Protein AF-A0A2V1HXV5-F1 (afdb_monomer_lite)

Structure (mmCIF, N/CA/C/O backbone):
data_AF-A0A2V1HXV5-F1
#
_entry.id   AF-A0A2V1HXV5-F1
#
loop_
_atom_site.group_PDB
_atom_site.id
_atom_site.type_symbol
_atom_site.label_atom_id
_atom_site.label_alt_id
_atom_site.label_comp_id
_atom_site.label_asym_id
_atom_site.label_entity_id
_atom_site.label_seq_id
_atom_site.pdbx_PDB_ins_code
_atom_site.Cartn_x
_atom_site.Cartn_y
_atom_site.Cartn_z
_atom_site.occupancy
_atom_site.B_iso_or_equiv
_atom_site.auth_seq_id
_atom_site.auth_comp_id
_atom_site.auth_asym_id
_atom_site.auth_atom_id
_atom_site.pdbx_PDB_model_num
ATOM 1 N N . MET A 1 1 ? 21.098 51.030 -28.416 1.00 52.78 1 MET A N 1
ATOM 2 C CA . MET A 1 1 ? 21.478 50.656 -27.032 1.00 52.78 1 MET A CA 1
ATOM 3 C C . MET A 1 1 ? 20.304 50.457 -26.067 1.00 52.78 1 MET A C 1
ATOM 5 O O . MET A 1 1 ? 20.308 49.465 -25.360 1.00 52.78 1 MET A O 1
ATOM 9 N N . ARG A 1 2 ? 19.267 51.313 -26.029 1.00 54.62 2 ARG A N 1
ATOM 10 C CA . ARG A 1 2 ? 18.145 51.150 -25.067 1.00 54.62 2 ARG A CA 1
ATOM 11 C C . ARG A 1 2 ? 17.197 49.960 -25.323 1.00 54.62 2 ARG A C 1
ATOM 13 O O . ARG A 1 2 ? 16.518 49.529 -24.400 1.00 54.62 2 ARG A O 1
ATOM 20 N N . ARG A 1 3 ? 17.135 49.427 -26.552 1.00 55.75 3 ARG A N 1
ATOM 21 C CA . ARG A 1 3 ? 16.247 48.299 -26.917 1.00 55.75 3 ARG A CA 1
ATOM 22 C C . ARG A 1 3 ? 16.814 46.926 -26.538 1.00 55.75 3 ARG A C 1
ATOM 24 O O . ARG A 1 3 ? 16.060 46.066 -26.108 1.00 55.75 3 ARG A O 1
ATOM 31 N N . THR A 1 4 ? 18.130 46.749 -26.621 1.00 54.84 4 THR A N 1
ATOM 32 C CA . THR A 1 4 ? 18.815 45.494 -26.272 1.00 54.84 4 THR A CA 1
ATOM 33 C C . THR A 1 4 ? 18.824 45.223 -24.767 1.00 54.84 4 THR A C 1
ATOM 35 O O . THR A 1 4 ? 18.683 44.079 -24.354 1.00 54.84 4 THR A O 1
ATOM 38 N N . ILE A 1 5 ? 18.885 46.271 -23.940 1.00 57.56 5 ILE A N 1
ATOM 39 C CA . ILE A 1 5 ? 18.853 46.147 -22.471 1.00 57.56 5 ILE A CA 1
ATOM 40 C C . ILE A 1 5 ? 17.476 45.671 -21.977 1.00 57.56 5 ILE A C 1
ATOM 42 O O . ILE A 1 5 ? 17.394 44.873 -21.049 1.00 57.56 5 ILE A O 1
ATOM 46 N N . ARG A 1 6 ? 16.386 46.104 -22.628 1.00 56.47 6 ARG A N 1
ATOM 47 C CA . ARG A 1 6 ? 15.026 45.662 -22.278 1.00 56.47 6 ARG A CA 1
ATOM 48 C C . ARG A 1 6 ? 14.793 44.187 -22.609 1.00 56.47 6 ARG A C 1
ATOM 50 O O . ARG A 1 6 ? 14.218 43.490 -21.789 1.00 56.47 6 ARG A O 1
ATOM 57 N N . ALA A 1 7 ? 15.291 43.711 -23.751 1.00 56.84 7 ALA A N 1
ATOM 58 C CA . ALA A 1 7 ? 15.168 42.305 -24.142 1.00 56.84 7 ALA A CA 1
ATOM 59 C C . ALA A 1 7 ? 15.934 41.359 -23.196 1.00 56.84 7 ALA A C 1
ATOM 61 O O . ALA A 1 7 ? 15.416 40.309 -22.827 1.00 56.84 7 ALA A O 1
ATOM 62 N N . ALA A 1 8 ? 17.131 41.756 -22.748 1.00 59.47 8 ALA A N 1
ATOM 63 C CA . ALA A 1 8 ? 17.912 40.976 -21.786 1.00 59.47 8 ALA A CA 1
ATOM 64 C C . ALA A 1 8 ? 17.231 40.895 -20.408 1.00 59.47 8 ALA A C 1
ATOM 66 O O . ALA A 1 8 ? 17.196 39.828 -19.800 1.00 59.47 8 ALA A O 1
ATOM 67 N N . ALA A 1 9 ? 16.629 41.996 -19.943 1.00 58.84 9 ALA A N 1
ATOM 68 C CA . ALA A 1 9 ? 15.890 42.015 -18.682 1.00 58.84 9 ALA A CA 1
ATOM 69 C C . ALA A 1 9 ? 14.655 41.097 -18.716 1.00 58.84 9 ALA A C 1
ATOM 71 O O . ALA A 1 9 ? 14.386 40.407 -17.737 1.00 58.84 9 ALA A O 1
ATOM 72 N N . THR A 1 10 ? 13.936 41.032 -19.843 1.00 58.09 10 THR A N 1
ATOM 73 C CA . THR A 1 10 ? 12.770 40.147 -19.991 1.00 58.09 10 THR A CA 1
ATOM 74 C C . THR A 1 10 ? 13.160 38.670 -19.950 1.00 58.09 10 THR A C 1
ATOM 76 O O . THR A 1 10 ? 12.496 37.910 -19.256 1.00 58.09 10 THR A O 1
ATOM 79 N N . ILE A 1 11 ? 14.257 38.274 -20.610 1.00 64.12 11 ILE A N 1
ATOM 80 C CA . ILE A 1 11 ? 14.732 36.878 -20.617 1.00 64.12 11 ILE A CA 1
ATOM 81 C C . ILE A 1 11 ? 15.162 36.432 -19.212 1.00 64.12 11 ILE A C 1
ATOM 83 O O . ILE A 1 11 ? 14.809 35.334 -18.783 1.00 64.12 11 ILE A O 1
ATOM 87 N N . ILE A 1 12 ? 15.874 37.292 -18.476 1.00 60.62 12 ILE A N 1
ATOM 88 C CA . ILE A 1 12 ? 16.316 36.999 -17.103 1.00 60.62 12 ILE A CA 1
ATOM 89 C C . ILE A 1 12 ? 15.112 36.888 -16.153 1.00 60.62 12 ILE A C 1
ATOM 91 O O . ILE A 1 12 ? 15.075 35.972 -15.333 1.00 60.62 12 ILE A O 1
ATOM 95 N N . LEU A 1 13 ? 14.098 37.753 -16.294 1.00 56.47 13 LEU A N 1
ATOM 96 C CA . LEU A 1 13 ? 12.870 37.657 -15.494 1.00 56.47 13 LEU A CA 1
ATOM 97 C C . LEU A 1 13 ? 12.058 36.391 -15.806 1.00 56.47 13 LEU A C 1
ATOM 99 O O . LEU A 1 13 ? 11.545 35.767 -14.881 1.00 56.47 13 LEU A O 1
ATOM 103 N N . THR A 1 14 ? 11.967 35.972 -17.074 1.00 55.91 14 THR A N 1
ATOM 104 C CA . THR A 1 14 ? 11.298 34.708 -17.429 1.00 55.91 14 THR A CA 1
ATOM 105 C C . THR A 1 14 ? 12.081 33.484 -16.961 1.00 55.91 14 THR A C 1
ATOM 107 O O . THR A 1 14 ? 11.469 32.528 -16.499 1.00 55.91 14 THR A O 1
ATOM 110 N N . ALA A 1 15 ? 13.418 33.516 -16.997 1.00 56.16 15 ALA A N 1
ATOM 111 C CA . ALA A 1 15 ? 14.241 32.435 -16.458 1.00 56.16 15 ALA A CA 1
ATOM 112 C C . ALA A 1 15 ? 14.077 32.311 -14.934 1.00 56.16 15 ALA A C 1
ATOM 114 O O . ALA A 1 15 ? 13.938 31.202 -14.431 1.00 56.16 15 ALA A O 1
ATOM 115 N N . GLY A 1 16 ? 13.997 33.435 -14.211 1.00 50.53 16 GLY A N 1
ATOM 116 C CA . GLY A 1 16 ? 13.706 33.448 -12.773 1.00 50.53 16 GLY A CA 1
ATOM 117 C C . GLY A 1 16 ? 12.318 32.898 -12.424 1.00 50.53 16 GLY A C 1
ATOM 118 O O . GLY A 1 16 ? 12.193 32.158 -11.455 1.00 50.53 16 GLY A O 1
ATOM 119 N N . LEU A 1 17 ? 11.292 33.190 -13.234 1.00 51.34 17 LEU A N 1
ATOM 120 C CA . LEU A 1 17 ? 9.937 32.654 -13.032 1.00 51.34 17 LEU A CA 1
ATOM 121 C C . LEU A 1 17 ? 9.839 31.148 -13.329 1.00 51.34 17 LEU A C 1
ATOM 123 O O . LEU A 1 17 ? 9.139 30.437 -12.616 1.00 51.34 17 LEU A O 1
ATOM 127 N N . VAL A 1 18 ? 10.557 30.649 -14.341 1.00 53.25 18 VAL A N 1
ATOM 128 C CA . VAL A 1 18 ? 10.593 29.211 -14.672 1.00 53.25 18 VAL A CA 1
ATOM 129 C C . VAL A 1 18 ? 11.431 28.423 -13.653 1.00 53.25 18 VAL A C 1
ATOM 131 O O . VAL A 1 18 ? 11.068 27.304 -13.310 1.00 53.25 18 VAL A O 1
ATOM 134 N N . LEU A 1 19 ? 12.501 29.014 -13.106 1.00 47.28 19 LEU A N 1
ATOM 135 C CA . LEU A 1 19 ? 13.337 28.390 -12.068 1.00 47.28 19 LEU A CA 1
ATOM 136 C C . LEU A 1 19 ? 12.719 28.449 -10.658 1.00 47.28 19 LEU A C 1
ATOM 138 O O . LEU A 1 19 ? 13.026 27.587 -9.844 1.00 47.28 19 LEU A O 1
ATOM 142 N N . ALA A 1 20 ? 11.844 29.420 -10.366 1.00 45.69 20 ALA A N 1
ATOM 143 C CA . ALA A 1 20 ? 11.110 29.495 -9.095 1.00 45.69 20 ALA A CA 1
ATOM 144 C C . ALA A 1 20 ? 9.749 28.771 -9.128 1.00 45.69 20 ALA A C 1
ATOM 146 O O . ALA A 1 20 ? 9.260 28.352 -8.084 1.00 45.69 20 ALA A O 1
ATOM 147 N N . GLY A 1 21 ? 9.138 28.618 -10.310 1.00 43.06 21 GLY A N 1
ATOM 148 C CA . GLY A 1 21 ? 7.874 27.893 -10.497 1.00 43.06 21 GLY A CA 1
ATOM 149 C C . GLY A 1 21 ? 8.032 26.383 -10.689 1.00 43.06 21 GLY A C 1
ATOM 150 O O . GLY A 1 21 ? 7.058 25.651 -10.563 1.00 43.06 21 GLY A O 1
ATOM 151 N N . ALA A 1 22 ? 9.248 25.909 -10.968 1.00 43.59 22 ALA A N 1
ATOM 152 C CA . ALA A 1 22 ? 9.589 24.492 -10.991 1.00 43.59 22 ALA A CA 1
ATOM 153 C C . ALA A 1 22 ? 10.284 24.088 -9.685 1.00 43.59 22 ALA A C 1
ATOM 155 O O . ALA A 1 22 ? 11.360 23.491 -9.691 1.00 43.59 22 ALA A O 1
ATOM 156 N N . THR A 1 23 ? 9.664 24.374 -8.536 1.00 39.41 23 THR A N 1
ATOM 157 C CA . THR A 1 23 ? 9.791 23.409 -7.442 1.00 39.41 23 THR A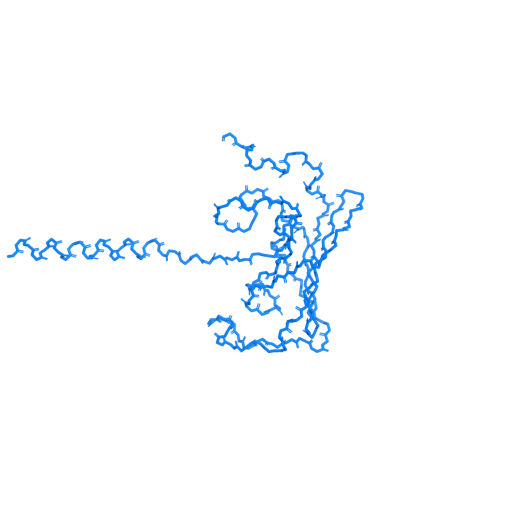 CA 1
ATOM 158 C C . THR A 1 23 ? 9.322 22.093 -8.037 1.00 39.41 23 THR A C 1
ATOM 160 O O . THR A 1 23 ? 8.174 22.011 -8.478 1.00 39.41 23 THR A O 1
ATOM 163 N N . ALA A 1 24 ? 10.230 21.128 -8.176 1.00 34.25 24 ALA A N 1
ATOM 164 C CA . ALA A 1 24 ? 9.879 19.790 -8.606 1.00 34.25 24 ALA A CA 1
ATOM 165 C C . ALA A 1 24 ? 8.647 19.379 -7.802 1.00 34.25 24 AL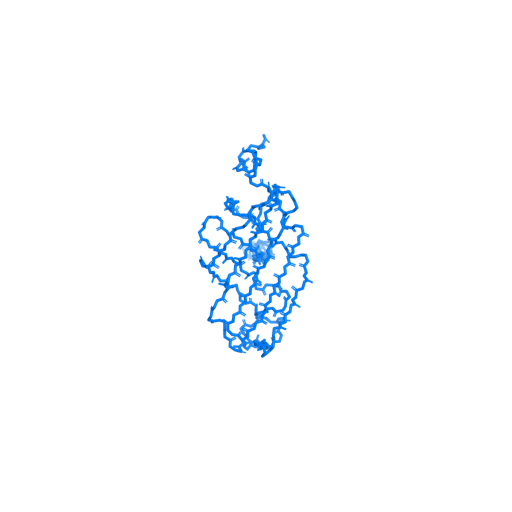A A C 1
ATOM 167 O O . ALA A 1 24 ? 8.722 19.243 -6.581 1.00 34.25 24 ALA A O 1
ATOM 168 N N . ALA A 1 25 ? 7.506 19.268 -8.478 1.00 35.72 25 ALA A N 1
ATOM 169 C CA . ALA A 1 25 ? 6.384 18.529 -7.955 1.00 35.72 25 ALA A CA 1
ATOM 170 C C . ALA A 1 25 ? 6.867 17.081 -7.926 1.00 35.72 25 ALA A C 1
ATOM 172 O O . ALA A 1 25 ? 6.634 16.303 -8.847 1.00 35.72 25 ALA A O 1
ATOM 173 N N . PHE A 1 26 ? 7.628 16.749 -6.888 1.00 33.88 26 PHE A N 1
ATOM 174 C CA . PHE A 1 26 ? 7.560 15.430 -6.317 1.00 33.88 26 PHE A CA 1
ATOM 175 C C . PHE A 1 26 ? 6.108 15.320 -5.863 1.00 33.88 26 PHE A C 1
ATOM 177 O O . PHE A 1 26 ? 5.727 15.766 -4.784 1.00 33.88 26 PHE A O 1
ATOM 184 N N . ALA A 1 27 ? 5.253 14.850 -6.771 1.00 39.22 27 ALA A N 1
ATOM 185 C CA . ALA A 1 27 ? 4.086 14.110 -6.353 1.00 39.22 27 ALA A CA 1
ATOM 186 C C . ALA A 1 27 ? 4.668 12.874 -5.665 1.00 39.22 27 ALA A C 1
ATOM 188 O O . ALA A 1 27 ? 4.926 11.849 -6.295 1.00 39.22 27 ALA A O 1
ATOM 189 N N . ASP A 1 28 ? 5.038 13.049 -4.399 1.00 44.25 28 ASP A N 1
ATOM 190 C CA . ASP A 1 28 ? 5.332 11.947 -3.514 1.00 44.25 28 ASP A CA 1
ATOM 191 C C . ASP A 1 28 ? 3.984 11.266 -3.328 1.00 44.25 28 ASP A C 1
ATOM 193 O O . ASP A 1 28 ? 3.100 11.719 -2.606 1.00 44.25 28 ASP A O 1
ATOM 197 N N . HIS A 1 29 ? 3.777 10.260 -4.166 1.00 48.91 29 HIS A N 1
ATOM 198 C CA . HIS A 1 29 ? 2.654 9.362 -4.076 1.00 48.91 29 HIS A CA 1
ATOM 199 C C . HIS A 1 29 ? 2.861 8.554 -2.800 1.00 48.91 29 HIS A C 1
ATOM 201 O O . HIS A 1 29 ? 3.788 7.750 -2.723 1.00 48.91 29 HIS A O 1
ATOM 207 N N . ASP A 1 30 ? 2.065 8.826 -1.780 1.00 60.69 30 ASP A N 1
ATOM 208 C CA . ASP A 1 30 ? 1.979 8.018 -0.570 1.00 60.69 30 ASP A CA 1
ATOM 209 C C . ASP A 1 30 ? 1.163 6.740 -0.828 1.00 60.69 30 ASP A C 1
ATOM 211 O O . ASP A 1 30 ? 0.510 6.578 -1.858 1.00 60.69 30 ASP A O 1
ATOM 215 N N . ALA A 1 31 ? 1.217 5.789 0.103 1.00 67.06 31 ALA A N 1
ATOM 216 C CA . ALA A 1 31 ? 0.408 4.577 0.015 1.00 67.06 31 ALA A CA 1
ATOM 217 C C . ALA A 1 31 ? -0.999 4.814 0.578 1.00 67.06 31 ALA A C 1
ATOM 219 O O . ALA A 1 31 ? -1.213 5.714 1.377 1.00 67.06 31 ALA A O 1
ATOM 220 N N . GLY A 1 32 ? -1.972 3.981 0.224 1.00 68.50 32 GLY A N 1
ATOM 221 C CA . GLY A 1 32 ? -3.297 4.028 0.842 1.00 68.50 32 GLY A CA 1
ATOM 222 C C . GLY A 1 32 ? -4.412 3.627 -0.092 1.00 68.50 32 GLY A C 1
ATOM 223 O O . GLY A 1 32 ? -4.164 3.106 -1.170 1.00 68.50 32 GLY A O 1
ATOM 224 N N . ILE A 1 33 ? -5.645 3.824 0.354 1.00 72.12 33 ILE A N 1
ATOM 225 C CA . ILE A 1 33 ? -6.815 3.738 -0.513 1.00 72.12 33 ILE A CA 1
ATOM 226 C C . ILE A 1 33 ? -7.220 5.165 -0.873 1.00 72.12 33 ILE A C 1
ATOM 228 O O . ILE A 1 33 ? -7.506 5.980 0.003 1.00 72.12 33 ILE A O 1
ATOM 232 N N . GLU A 1 34 ? -7.143 5.483 -2.158 1.00 62.69 34 GLU A N 1
ATOM 233 C CA . GLU A 1 34 ? -7.564 6.772 -2.692 1.00 62.69 34 GLU A CA 1
ATOM 234 C C . GLU A 1 34 ? -9.065 6.695 -2.960 1.00 62.69 34 GLU A C 1
ATOM 236 O O . GLU A 1 34 ? -9.539 5.767 -3.619 1.00 62.69 34 GLU A O 1
ATOM 241 N N . GLY A 1 35 ? -9.824 7.648 -2.413 1.00 60.22 35 GLY A N 1
ATOM 242 C CA . GLY A 1 35 ? -11.275 7.632 -2.558 1.00 60.22 35 GLY A CA 1
ATOM 243 C C . GLY A 1 35 ? -11.883 6.312 -2.071 1.00 60.22 35 GLY A C 1
ATOM 244 O O . GLY A 1 35 ? -11.500 5.772 -1.032 1.00 60.22 35 GLY A O 1
ATOM 245 N N . THR A 1 36 ? -12.859 5.786 -2.808 1.00 60.19 36 THR A N 1
ATOM 246 C CA . THR A 1 36 ? -13.552 4.525 -2.452 1.00 60.19 36 THR A CA 1
ATOM 247 C C . THR A 1 36 ? -13.267 3.388 -3.431 1.00 60.19 36 THR A C 1
ATOM 249 O O . THR A 1 36 ? -13.867 2.316 -3.329 1.00 60.19 36 THR A O 1
ATOM 252 N N . ASP A 1 37 ? -12.365 3.621 -4.378 1.00 68.44 37 ASP A N 1
ATOM 253 C CA . ASP A 1 37 ? -12.297 2.903 -5.642 1.00 68.44 37 ASP A CA 1
ATOM 254 C C . ASP A 1 37 ? -11.009 2.094 -5.808 1.00 68.44 37 ASP A C 1
ATOM 256 O O . ASP A 1 37 ? -11.108 0.933 -6.211 1.00 68.44 37 ASP A O 1
ATOM 260 N N . HIS A 1 38 ? -9.838 2.599 -5.401 1.00 78.38 38 HIS A N 1
ATOM 261 C CA . HIS A 1 38 ? -8.582 1.859 -5.583 1.00 78.38 38 HIS A CA 1
ATOM 262 C C . HIS A 1 38 ? -7.553 2.075 -4.473 1.00 78.38 38 HIS A C 1
ATOM 264 O O . HIS A 1 38 ? -7.459 3.122 -3.840 1.00 78.38 38 HIS A O 1
ATOM 270 N N . CYS A 1 39 ? -6.727 1.055 -4.258 1.00 84.19 39 CYS A N 1
ATOM 271 C CA . CYS A 1 39 ? -5.514 1.162 -3.466 1.00 84.19 39 CYS A CA 1
ATOM 272 C C . CYS A 1 39 ? -4.319 1.577 -4.322 1.00 84.19 39 CYS A C 1
ATOM 274 O O . CYS A 1 39 ? -4.105 1.052 -5.417 1.00 84.19 39 CYS A O 1
ATOM 276 N N . GLU A 1 40 ? -3.476 2.413 -3.735 1.00 82.12 40 GLU A N 1
ATOM 277 C CA . GLU A 1 40 ? -2.214 2.900 -4.262 1.00 82.12 40 GLU A CA 1
ATOM 278 C C . GLU A 1 40 ? -1.050 2.496 -3.341 1.00 82.12 40 GLU A C 1
ATOM 280 O O . GLU A 1 40 ? -1.150 2.493 -2.110 1.00 82.12 40 GLU A O 1
ATOM 285 N N . TYR A 1 41 ? 0.080 2.127 -3.940 1.00 81.38 41 TYR A N 1
ATOM 286 C CA . TYR A 1 41 ? 1.368 2.022 -3.260 1.00 81.38 41 TYR A CA 1
ATOM 287 C C . TYR A 1 41 ? 2.349 2.994 -3.909 1.00 81.38 41 TYR A C 1
ATOM 289 O O . TYR A 1 41 ? 2.682 2.853 -5.088 1.00 81.38 41 TYR A O 1
ATOM 297 N N . GLY A 1 42 ? 2.839 3.933 -3.106 1.00 74.56 42 GLY A N 1
ATOM 298 C CA . GLY A 1 42 ? 3.800 4.951 -3.497 1.00 74.56 42 GLY A CA 1
ATOM 299 C C . GLY A 1 42 ? 5.138 4.427 -4.016 1.00 74.56 42 GLY A C 1
ATOM 300 O O . GLY A 1 42 ? 5.826 3.656 -3.342 1.00 74.56 42 GLY A O 1
ATOM 301 N N . GLY A 1 43 ? 5.574 4.906 -5.185 1.00 69.25 43 GLY A N 1
ATOM 302 C CA . GLY A 1 43 ? 6.869 4.537 -5.778 1.00 69.25 43 GLY A CA 1
ATOM 303 C C . GLY A 1 43 ? 8.098 4.974 -4.956 1.00 69.25 43 GLY A C 1
ATOM 304 O O . GLY A 1 43 ? 9.199 4.426 -5.080 1.00 69.25 43 GLY A O 1
ATOM 305 N N . THR A 1 44 ? 7.955 5.937 -4.052 1.00 64.56 44 THR A N 1
ATOM 306 C CA . THR A 1 44 ? 9.066 6.409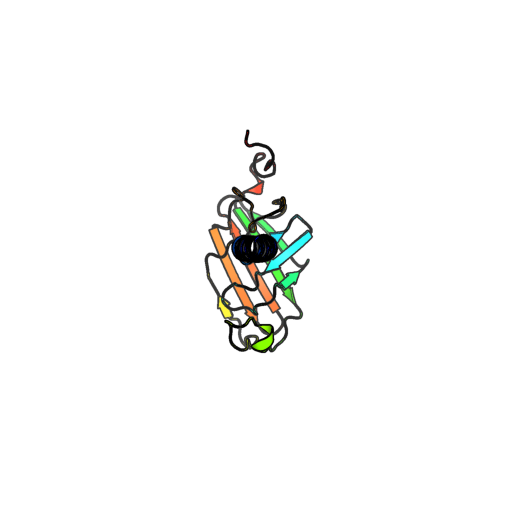 -3.208 1.00 64.56 44 THR A CA 1
ATOM 307 C C . THR A 1 44 ? 9.340 5.491 -2.016 1.00 64.56 44 THR A C 1
ATOM 309 O O . THR A 1 44 ? 10.451 5.496 -1.484 1.00 64.56 44 THR A O 1
ATOM 312 N N . LEU A 1 45 ? 8.396 4.616 -1.669 1.00 70.56 45 LEU A N 1
ATOM 313 C CA . LEU A 1 45 ? 8.430 3.812 -0.452 1.00 70.56 45 LEU A CA 1
ATOM 314 C C . LEU A 1 45 ? 9.507 2.719 -0.466 1.00 70.56 45 LEU A C 1
ATOM 316 O O . LEU A 1 45 ? 9.919 2.205 -1.522 1.00 70.56 45 LEU A O 1
ATOM 320 N N . VAL A 1 46 ? 9.986 2.366 0.730 1.00 70.38 46 VAL A N 1
ATOM 321 C CA . VAL A 1 46 ? 11.052 1.379 0.929 1.00 70.38 46 VAL A CA 1
ATOM 322 C C . VAL A 1 46 ? 10.580 -0.032 0.561 1.00 70.38 46 VAL A C 1
ATOM 324 O O . VAL A 1 46 ? 9.506 -0.485 0.941 1.00 70.38 46 VAL A O 1
ATOM 327 N N . GLY A 1 47 ? 11.437 -0.769 -0.153 1.00 72.06 47 GLY A N 1
ATOM 328 C CA . GLY A 1 47 ? 11.257 -2.198 -0.435 1.00 72.06 47 GLY A CA 1
ATOM 329 C C . GLY A 1 47 ? 10.577 -2.536 -1.763 1.00 72.06 47 GLY A C 1
ATOM 330 O O . GLY A 1 47 ? 10.733 -3.663 -2.238 1.00 72.06 47 GLY A O 1
ATOM 331 N N . GLY A 1 48 ? 9.903 -1.572 -2.391 1.00 81.62 48 GLY A N 1
ATOM 332 C CA . GLY A 1 48 ? 9.213 -1.735 -3.674 1.00 81.62 48 GLY A CA 1
ATOM 333 C C . GLY A 1 48 ? 9.897 -1.066 -4.874 1.00 81.62 48 GLY A C 1
ATOM 334 O O . GLY A 1 48 ? 10.888 -0.338 -4.709 1.00 81.62 48 GLY A O 1
ATOM 335 N N . PRO A 1 49 ? 9.360 -1.299 -6.088 1.00 85.25 49 PRO A N 1
ATOM 336 C CA . PRO A 1 49 ? 9.799 -0.599 -7.290 1.00 85.25 49 PRO A CA 1
ATOM 337 C C . PRO A 1 49 ? 9.502 0.904 -7.178 1.00 85.25 49 PRO A C 1
ATOM 339 O O . PRO A 1 49 ? 8.690 1.319 -6.354 1.00 85.25 49 PRO A O 1
ATOM 342 N N . SER A 1 50 ? 10.145 1.736 -8.004 1.00 79.81 50 SER A N 1
ATOM 343 C CA . SER A 1 50 ? 9.910 3.187 -7.970 1.00 79.81 50 SER A CA 1
ATOM 344 C C . SER A 1 50 ? 8.621 3.642 -8.655 1.00 79.81 50 SER A C 1
ATOM 346 O O . SER A 1 50 ? 8.381 4.839 -8.794 1.00 79.81 50 SER A O 1
ATOM 348 N N . THR A 1 51 ? 7.860 2.696 -9.193 1.00 76.00 51 THR A N 1
ATOM 349 C CA . THR A 1 51 ? 6.610 2.960 -9.888 1.00 76.00 51 THR A CA 1
ATOM 350 C C . THR A 1 51 ? 5.465 2.833 -8.903 1.00 76.00 51 THR A C 1
ATOM 352 O O . THR A 1 51 ? 5.472 1.943 -8.047 1.00 76.00 51 THR A O 1
ATOM 355 N N . THR A 1 52 ? 4.491 3.721 -9.034 1.00 79.56 52 THR A N 1
ATOM 356 C CA . THR A 1 52 ? 3.247 3.610 -8.294 1.00 79.56 52 THR A CA 1
ATOM 357 C C . THR A 1 52 ? 2.507 2.346 -8.721 1.00 79.56 52 THR A C 1
ATOM 359 O O . THR A 1 52 ? 2.350 2.078 -9.915 1.00 79.56 52 THR A O 1
ATOM 362 N N . LEU A 1 53 ? 2.072 1.547 -7.748 1.00 83.44 53 LEU A N 1
ATOM 363 C CA . LEU A 1 53 ? 1.234 0.378 -8.003 1.00 83.44 53 LEU A CA 1
ATOM 364 C C . LEU A 1 53 ? -0.211 0.721 -7.664 1.00 83.44 53 LEU A C 1
ATOM 366 O O . LEU A 1 53 ? -0.464 1.332 -6.631 1.00 83.44 53 LEU A O 1
ATOM 370 N N . TYR A 1 54 ? -1.139 0.254 -8.492 1.00 86.19 54 TYR A N 1
ATOM 371 C CA . TYR A 1 54 ? -2.574 0.433 -8.299 1.00 86.19 54 TYR A CA 1
ATOM 372 C C . TYR A 1 54 ? -3.272 -0.925 -8.227 1.00 86.19 54 TYR A C 1
ATOM 374 O O . TYR A 1 54 ? -2.846 -1.883 -8.883 1.00 86.19 54 TYR A O 1
ATOM 382 N N . THR A 1 55 ? -4.323 -1.034 -7.417 1.00 88.38 55 THR A N 1
ATOM 383 C CA . THR A 1 55 ? -5.161 -2.236 -7.349 1.00 88.38 55 THR A CA 1
ATOM 384 C C . THR A 1 55 ? -6.554 -1.942 -6.807 1.00 88.38 55 THR A C 1
ATOM 386 O O . THR A 1 55 ? -6.701 -1.268 -5.793 1.00 88.38 55 THR A O 1
ATOM 389 N N . ASP A 1 56 ? -7.569 -2.558 -7.404 1.00 89.69 56 ASP A N 1
ATOM 390 C CA . ASP A 1 56 ? -8.939 -2.562 -6.870 1.00 89.69 56 ASP A CA 1
ATOM 391 C C . ASP A 1 56 ? -9.156 -3.731 -5.889 1.00 89.69 56 ASP A C 1
ATOM 393 O O . ASP A 1 56 ? -10.224 -3.899 -5.300 1.00 89.69 56 ASP A O 1
ATOM 397 N N . LEU A 1 57 ? -8.143 -4.590 -5.711 1.00 91.50 57 LEU A N 1
ATOM 398 C CA . LEU A 1 57 ? -8.211 -5.752 -4.832 1.00 91.50 57 LEU A CA 1
ATOM 399 C C . LEU A 1 57 ? -7.840 -5.353 -3.409 1.00 91.50 57 LEU A C 1
ATOM 401 O O . LEU A 1 57 ? -6.671 -5.401 -3.014 1.00 91.50 57 LEU A O 1
ATOM 405 N N . TRP A 1 58 ? -8.846 -5.011 -2.617 1.00 90.88 58 TRP A N 1
ATOM 406 C CA . TRP A 1 58 ? -8.650 -4.641 -1.224 1.00 90.88 58 TRP A CA 1
ATOM 407 C C . TRP A 1 58 ? -9.755 -5.165 -0.312 1.00 90.88 58 TRP A C 1
ATOM 409 O O . TRP A 1 58 ? -10.836 -5.564 -0.742 1.00 90.88 58 TRP A O 1
ATOM 419 N N . THR A 1 59 ? -9.456 -5.200 0.982 1.00 89.75 59 THR A N 1
ATOM 420 C CA . THR A 1 59 ? -10.427 -5.522 2.026 1.00 89.75 59 THR A CA 1
ATOM 421 C C . THR A 1 59 ? -10.242 -4.591 3.209 1.00 89.75 59 THR A C 1
ATOM 423 O O . THR A 1 59 ? -9.120 -4.265 3.600 1.00 89.75 59 THR A O 1
ATOM 426 N N . THR A 1 60 ? -11.357 -4.216 3.824 1.00 88.38 60 THR A N 1
ATOM 427 C CA . THR A 1 60 ? -11.387 -3.556 5.127 1.00 88.38 60 THR A CA 1
ATOM 428 C C . THR A 1 60 ? -11.810 -4.541 6.203 1.00 88.38 60 THR A C 1
ATOM 430 O O . THR A 1 60 ? -12.596 -5.464 5.975 1.00 88.38 60 THR A O 1
ATOM 433 N N . LYS A 1 61 ? -11.280 -4.350 7.405 1.00 90.12 61 LYS A N 1
ATOM 434 C CA . LYS A 1 61 ? -11.716 -5.053 8.604 1.00 90.12 61 LYS A CA 1
ATOM 435 C C . LYS A 1 61 ? -11.822 -4.052 9.741 1.00 90.12 61 LYS A C 1
ATOM 437 O O . LYS A 1 61 ? -10.826 -3.441 10.115 1.00 90.12 61 LYS A O 1
ATOM 442 N N . ARG A 1 62 ? -13.026 -3.940 10.299 1.00 89.38 62 ARG A N 1
ATOM 443 C CA . ARG A 1 62 ? -13.330 -3.072 11.437 1.00 89.38 62 ARG A CA 1
ATOM 444 C C . ARG A 1 62 ? -13.645 -3.907 12.661 1.00 89.38 62 ARG A C 1
ATOM 446 O O . ARG A 1 62 ? -14.483 -4.809 12.598 1.00 89.38 62 ARG A O 1
ATOM 453 N N . VAL A 1 63 ? -12.943 -3.658 13.762 1.00 89.50 63 VAL A N 1
ATOM 454 C CA . VAL A 1 63 ? -13.149 -4.388 15.022 1.00 89.50 63 VAL A CA 1
ATOM 455 C C . VAL A 1 63 ? -12.962 -3.433 16.190 1.00 89.50 63 VAL A C 1
ATOM 457 O O . VAL A 1 63 ? -11.860 -2.942 16.393 1.00 89.50 63 VAL A O 1
ATOM 460 N N . LYS A 1 64 ? -14.010 -3.231 17.001 1.00 90.38 64 LYS A N 1
ATOM 461 C CA . LYS A 1 64 ? -13.956 -2.419 18.234 1.00 90.38 64 LYS A CA 1
ATOM 462 C C . LYS A 1 64 ? -13.362 -1.012 18.018 1.00 90.38 64 LYS A C 1
ATOM 464 O O . LYS A 1 64 ? -12.491 -0.613 18.779 1.00 90.38 64 LYS A O 1
ATOM 469 N N . GLY A 1 65 ? -13.804 -0.309 16.976 1.00 86.50 65 GLY A N 1
ATOM 470 C CA . GLY A 1 65 ? -13.301 1.029 16.650 1.00 86.50 65 GLY A CA 1
ATOM 471 C C . GLY A 1 65 ? -11.882 1.050 16.081 1.00 86.50 65 GLY A C 1
ATOM 472 O O . GLY A 1 65 ? -11.296 2.110 16.017 1.00 86.50 65 GLY A O 1
ATOM 473 N N . THR A 1 66 ? -11.318 -0.095 15.682 1.00 89.88 66 THR A N 1
ATOM 474 C CA . THR A 1 66 ? -10.055 -0.159 14.926 1.00 89.88 66 THR A CA 1
ATOM 475 C C . THR A 1 66 ? -10.346 -0.395 13.448 1.00 89.88 66 THR A C 1
ATOM 477 O O . THR A 1 66 ? -11.260 -1.167 13.125 1.00 89.88 66 THR A O 1
ATOM 480 N N . LEU A 1 67 ? -9.520 0.173 12.565 1.00 88.94 67 LEU A N 1
ATOM 481 C CA . LEU A 1 67 ? -9.583 -0.044 11.120 1.00 88.94 67 LEU A CA 1
ATOM 482 C C . LEU A 1 67 ? -8.313 -0.733 10.627 1.00 88.94 67 LEU A C 1
ATOM 484 O O . LEU A 1 67 ? -7.196 -0.306 10.904 1.00 88.94 67 LEU A O 1
ATOM 488 N N . THR A 1 68 ? -8.471 -1.801 9.851 1.00 91.50 68 THR A N 1
ATOM 489 C CA . THR A 1 68 ? -7.387 -2.391 9.059 1.00 91.50 68 THR A CA 1
ATOM 490 C C . THR A 1 68 ? -7.785 -2.432 7.594 1.00 91.50 68 THR A C 1
ATOM 492 O O . THR A 1 68 ? -8.850 -2.953 7.260 1.00 91.50 68 THR A O 1
ATOM 495 N N . VAL A 1 69 ? -6.910 -1.942 6.725 1.00 89.94 69 VAL A N 1
ATOM 496 C CA . VAL A 1 69 ? -7.021 -2.053 5.268 1.00 89.94 69 VAL A CA 1
ATOM 497 C C . VAL A 1 69 ? -5.908 -2.966 4.777 1.00 89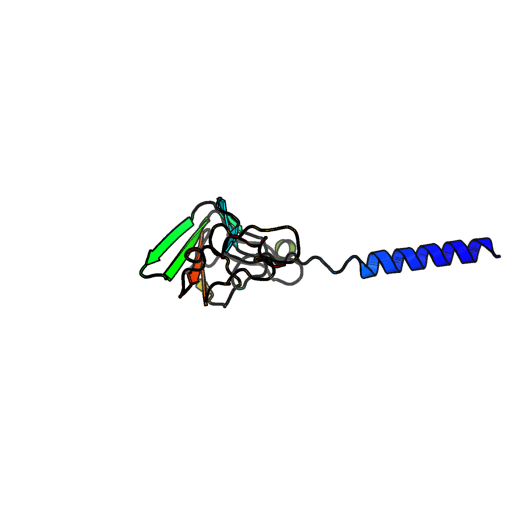.94 69 VAL A C 1
ATOM 499 O O . VAL A 1 69 ? -4.760 -2.828 5.200 1.00 89.94 69 VAL A O 1
ATOM 502 N N . VAL A 1 70 ? -6.243 -3.906 3.895 1.00 92.00 70 VAL A N 1
ATOM 503 C CA . VAL A 1 70 ? -5.263 -4.740 3.192 1.00 92.00 70 VAL A CA 1
ATOM 504 C C . VAL A 1 70 ? -5.488 -4.608 1.694 1.00 92.00 70 VAL A C 1
ATOM 506 O O . VAL A 1 70 ? -6.548 -4.987 1.200 1.00 92.00 70 VAL A O 1
ATOM 509 N N . CYS A 1 71 ? -4.478 -4.118 0.983 1.00 90.88 71 CYS A N 1
ATOM 510 C CA . CYS A 1 71 ? -4.463 -3.991 -0.471 1.00 90.88 71 CYS A CA 1
ATOM 511 C C . CYS A 1 71 ? -3.564 -5.073 -1.078 1.00 90.88 71 CYS A C 1
ATOM 513 O O . CYS A 1 71 ? -2.454 -5.313 -0.592 1.00 90.88 71 CYS A O 1
ATOM 515 N N . THR A 1 72 ? -4.029 -5.717 -2.147 1.00 94.31 72 THR A N 1
ATOM 516 C CA . THR A 1 72 ? -3.312 -6.793 -2.840 1.00 94.31 72 THR A CA 1
ATOM 517 C C . THR A 1 72 ? -2.943 -6.361 -4.249 1.00 94.31 72 THR A C 1
ATOM 519 O O . THR A 1 72 ? -3.794 -6.275 -5.129 1.00 94.31 72 THR A O 1
ATOM 522 N N . PHE A 1 73 ? -1.658 -6.144 -4.490 1.00 92.44 73 PHE A N 1
ATOM 523 C CA . PHE A 1 73 ? -1.132 -5.804 -5.808 1.00 92.44 73 PHE A CA 1
ATOM 524 C C . PHE A 1 73 ? -0.667 -7.074 -6.508 1.00 92.44 73 PHE A C 1
ATOM 526 O O . PHE A 1 73 ? 0.001 -7.916 -5.902 1.00 92.44 73 PHE A O 1
ATOM 533 N N . THR A 1 74 ? -1.000 -7.218 -7.787 1.00 94.38 74 THR A N 1
ATOM 534 C CA . THR A 1 74 ? -0.603 -8.370 -8.606 1.00 94.38 74 THR A CA 1
ATOM 535 C C . THR A 1 74 ? 0.008 -7.904 -9.922 1.00 94.38 74 THR A C 1
ATOM 537 O O . THR A 1 74 ? -0.123 -6.744 -10.293 1.00 94.38 74 THR A O 1
ATOM 540 N N . GLY A 1 75 ? 0.718 -8.794 -10.617 1.00 92.56 75 GLY A N 1
ATOM 541 C CA . GLY A 1 75 ? 1.352 -8.456 -11.894 1.00 92.56 75 GLY A CA 1
ATOM 542 C C . GLY A 1 75 ? 2.604 -7.587 -11.757 1.00 92.56 75 GLY A C 1
ATOM 543 O O . GLY A 1 75 ? 3.068 -7.034 -12.748 1.00 92.56 75 GLY A O 1
ATOM 544 N N . ILE A 1 76 ? 3.177 -7.491 -10.552 1.00 90.62 76 ILE A N 1
ATOM 545 C CA . ILE A 1 76 ? 4.423 -6.752 -10.330 1.00 90.62 76 ILE A CA 1
ATOM 546 C C . ILE A 1 76 ? 5.551 -7.432 -11.133 1.00 90.62 76 ILE A C 1
ATOM 548 O O . ILE A 1 76 ? 5.722 -8.652 -11.003 1.00 90.62 76 ILE A O 1
ATOM 552 N N . PRO A 1 77 ? 6.320 -6.690 -11.956 1.00 90.56 77 PRO A N 1
ATOM 553 C CA . PRO A 1 77 ? 7.433 -7.251 -12.716 1.00 90.56 77 PRO A CA 1
ATOM 554 C C . PRO A 1 77 ? 8.454 -7.944 -11.812 1.00 90.56 77 PRO A C 1
ATOM 556 O O . PRO A 1 77 ? 8.684 -7.530 -10.683 1.00 90.56 77 PRO A O 1
ATOM 559 N N . SER A 1 78 ? 9.131 -8.984 -12.300 1.00 91.81 78 SER A N 1
ATOM 560 C CA . SER A 1 78 ? 10.213 -9.614 -11.528 1.00 91.81 78 SER A CA 1
ATOM 561 C C . SER A 1 78 ? 11.477 -8.752 -11.441 1.00 91.81 78 SER A C 1
ATOM 563 O O . SER A 1 78 ? 12.304 -8.969 -10.556 1.00 91.81 78 SER A O 1
ATOM 565 N N . LEU A 1 79 ? 11.627 -7.816 -12.379 1.00 92.06 79 LEU A N 1
ATOM 566 C CA . LEU A 1 79 ? 12.722 -6.863 -12.497 1.00 92.06 79 LEU A CA 1
ATOM 567 C C . LEU A 1 79 ? 12.146 -5.525 -12.961 1.00 92.06 79 LEU A C 1
ATOM 569 O O . LEU A 1 79 ? 11.414 -5.488 -13.951 1.00 92.06 79 LEU A O 1
ATOM 573 N N . VAL A 1 80 ? 12.528 -4.452 -12.278 1.00 89.56 80 VAL A N 1
ATOM 574 C CA . VAL A 1 80 ? 12.393 -3.077 -12.762 1.00 89.56 80 VAL A CA 1
ATOM 575 C C . VAL A 1 80 ? 13.809 -2.506 -12.883 1.00 89.56 80 VAL A C 1
ATOM 577 O O . VAL A 1 80 ? 14.477 -2.355 -11.856 1.00 89.56 80 VAL A O 1
ATOM 580 N N . PRO A 1 81 ? 14.316 -2.267 -14.106 1.00 89.00 81 PRO A N 1
ATOM 581 C CA . PRO A 1 81 ? 15.689 -1.805 -14.294 1.00 89.00 81 PRO A CA 1
ATOM 582 C C . PRO A 1 81 ? 15.892 -0.373 -13.780 1.00 89.00 81 PRO A C 1
ATOM 584 O O . PRO A 1 81 ? 14.947 0.411 -13.708 1.00 89.00 81 PRO A O 1
ATOM 587 N N . ALA A 1 82 ? 17.130 -0.020 -13.434 1.00 87.12 82 ALA A N 1
ATOM 588 C CA . ALA A 1 82 ? 17.486 1.246 -12.791 1.00 87.12 82 ALA A CA 1
ATOM 589 C C . ALA A 1 82 ? 17.055 2.491 -13.589 1.00 87.12 82 ALA A C 1
ATOM 591 O O . ALA A 1 82 ? 16.694 3.511 -13.007 1.00 87.12 82 ALA A O 1
ATOM 592 N N . ASP A 1 83 ? 17.049 2.414 -14.921 1.00 86.44 83 ASP A N 1
ATOM 593 C CA . ASP A 1 83 ? 16.592 3.501 -15.796 1.00 86.44 83 ASP A CA 1
ATOM 594 C C . ASP A 1 83 ? 15.079 3.775 -15.686 1.00 86.44 83 ASP A C 1
ATOM 596 O O . ASP A 1 83 ? 14.629 4.881 -15.983 1.00 86.44 83 ASP A O 1
ATOM 600 N N . GLN A 1 84 ? 14.311 2.801 -15.192 1.00 83.19 84 GLN A N 1
ATOM 601 C CA . GLN A 1 84 ? 12.881 2.889 -14.884 1.00 83.19 84 GLN A CA 1
ATOM 602 C C . GLN A 1 84 ? 12.609 3.104 -13.389 1.00 83.19 84 GLN A C 1
ATOM 604 O O . GLN A 1 84 ? 11.468 3.364 -13.013 1.00 83.19 84 GLN A O 1
ATOM 609 N N . MET A 1 85 ? 13.643 3.026 -12.543 1.00 76.94 85 MET A N 1
ATOM 610 C CA . MET A 1 85 ? 13.555 3.184 -11.087 1.00 76.94 85 MET A CA 1
ATOM 611 C C . MET A 1 85 ? 13.650 4.654 -10.615 1.00 76.94 85 MET A C 1
ATOM 613 O O . MET A 1 85 ? 13.664 4.944 -9.416 1.00 76.94 85 MET A O 1
ATOM 617 N N . GLY A 1 86 ? 13.742 5.604 -11.552 1.00 68.50 86 GLY A N 1
ATOM 618 C CA . GLY A 1 86 ? 14.154 6.976 -11.261 1.00 68.50 86 GLY A CA 1
ATOM 619 C C . GLY A 1 86 ? 15.640 7.025 -10.885 1.00 68.50 86 GLY A C 1
ATOM 620 O O . GLY A 1 86 ? 16.169 6.111 -10.261 1.00 68.50 86 GLY A O 1
ATOM 621 N N . GLY A 1 87 ? 16.347 8.095 -11.260 1.00 66.19 87 GLY A N 1
ATOM 622 C CA . GLY A 1 87 ? 17.823 8.154 -11.224 1.00 66.19 87 GLY A CA 1
ATOM 623 C C . GLY A 1 87 ? 18.515 7.978 -9.858 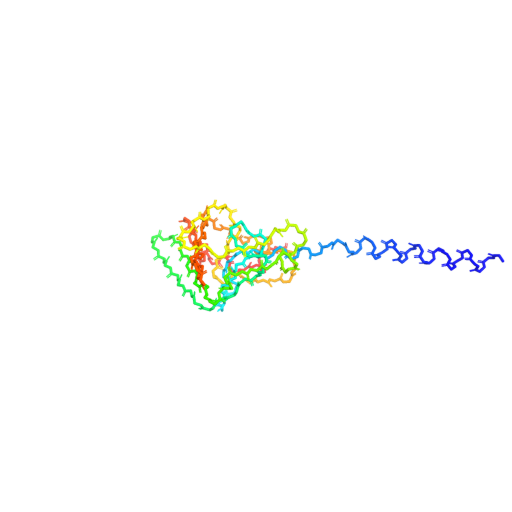1.00 66.19 87 GLY A C 1
ATOM 624 O O . GLY A 1 87 ? 19.730 8.133 -9.780 1.00 66.19 87 GLY A O 1
ATOM 625 N N . TRP A 1 88 ? 17.772 7.680 -8.790 1.00 74.31 88 TRP A N 1
ATOM 626 C CA . TRP A 1 88 ? 18.239 7.523 -7.413 1.00 74.31 88 TRP A CA 1
ATOM 627 C C . TRP A 1 88 ? 18.052 6.106 -6.830 1.00 74.31 88 TRP A C 1
ATOM 629 O O . TRP A 1 88 ? 18.619 5.833 -5.770 1.00 74.31 88 TRP A O 1
ATOM 639 N N . LYS A 1 89 ? 17.316 5.191 -7.488 1.00 76.50 89 LYS A N 1
ATOM 640 C CA . LYS A 1 89 ? 17.177 3.784 -7.056 1.00 76.50 89 LYS A CA 1
ATOM 641 C C . LYS A 1 89 ? 17.918 2.839 -8.028 1.00 76.50 89 LYS A C 1
ATOM 643 O O . LYS A 1 89 ? 17.852 3.035 -9.239 1.00 76.50 89 LYS A O 1
ATOM 648 N N . PRO A 1 90 ? 18.633 1.811 -7.526 1.00 85.88 90 PRO A N 1
ATOM 649 C CA . PRO A 1 90 ? 19.214 0.771 -8.379 1.00 85.88 90 PRO A CA 1
ATOM 650 C C . PRO A 1 90 ? 18.114 -0.122 -8.972 1.00 85.88 90 PRO A C 1
ATOM 652 O O . PRO A 1 90 ? 16.947 0.013 -8.603 1.00 85.88 90 PRO A O 1
ATOM 655 N N . ASP A 1 91 ? 18.497 -1.075 -9.831 1.00 89.56 91 ASP A N 1
ATOM 656 C CA . ASP A 1 91 ? 17.610 -2.161 -10.262 1.00 89.56 91 ASP A CA 1
ATOM 657 C C . ASP A 1 91 ? 16.854 -2.743 -9.062 1.00 89.56 91 ASP A C 1
ATOM 659 O O . ASP A 1 91 ? 17.450 -3.108 -8.039 1.00 89.56 91 ASP A O 1
ATOM 663 N N . TRP A 1 92 ? 15.543 -2.885 -9.208 1.00 90.19 92 TRP A N 1
ATOM 664 C CA . TRP A 1 92 ? 14.726 -3.575 -8.227 1.00 90.19 92 TRP A CA 1
ATOM 665 C C . TRP A 1 92 ? 14.371 -4.968 -8.724 1.00 90.19 92 TRP A C 1
ATOM 667 O O . TRP A 1 92 ? 13.942 -5.157 -9.862 1.00 90.19 92 TRP A O 1
ATOM 677 N N . TYR A 1 93 ? 14.520 -5.948 -7.838 1.00 92.19 93 TYR A N 1
ATOM 678 C CA . TYR A 1 93 ? 14.186 -7.340 -8.103 1.00 92.19 93 TYR A CA 1
ATOM 679 C C . TYR A 1 93 ? 13.114 -7.800 -7.127 1.00 92.19 93 TYR A C 1
ATOM 681 O O . TYR A 1 93 ? 13.274 -7.679 -5.908 1.00 92.19 93 TYR A O 1
ATOM 689 N N . ALA A 1 94 ? 12.060 -8.406 -7.664 1.00 92.19 94 ALA A N 1
ATOM 690 C CA . ALA A 1 94 ? 11.011 -8.999 -6.856 1.00 92.19 94 ALA A CA 1
ATOM 691 C C . ALA A 1 94 ? 11.583 -10.096 -5.936 1.00 92.19 94 ALA A C 1
ATOM 693 O O . ALA A 1 94 ? 12.216 -11.047 -6.417 1.00 92.19 94 ALA A O 1
ATOM 694 N N . PRO A 1 95 ? 11.341 -10.037 -4.614 1.00 91.88 95 PRO A N 1
ATOM 695 C CA . PRO A 1 95 ? 11.841 -11.047 -3.697 1.00 91.88 95 PRO A CA 1
ATOM 696 C C . PRO A 1 95 ? 11.283 -12.443 -3.990 1.00 91.88 95 PRO A C 1
ATOM 698 O O . PRO A 1 95 ? 10.078 -12.652 -4.123 1.00 91.88 95 PRO A O 1
ATOM 701 N N . THR A 1 96 ? 12.161 -13.446 -4.006 1.00 93.75 96 THR A N 1
ATOM 702 C CA . THR A 1 96 ? 11.783 -14.863 -4.174 1.00 93.75 96 THR A CA 1
ATOM 703 C C . THR A 1 96 ? 11.309 -15.531 -2.881 1.00 93.75 96 THR A C 1
ATOM 705 O 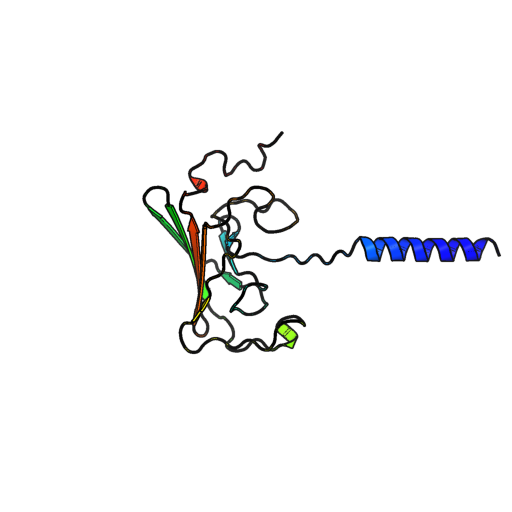O . THR A 1 96 ? 10.865 -16.679 -2.903 1.00 93.75 96 THR A O 1
ATOM 708 N N . LYS A 1 97 ? 11.396 -14.821 -1.753 1.00 94.25 97 LYS A N 1
ATOM 709 C CA . LYS A 1 97 ? 10.858 -15.181 -0.435 1.00 94.25 97 LYS A CA 1
ATOM 710 C C . LYS A 1 97 ? 10.115 -13.963 0.117 1.00 94.25 97 LYS A C 1
ATOM 712 O O . LYS A 1 97 ? 10.566 -12.859 -0.184 1.00 94.25 97 LYS A O 1
ATOM 717 N N . PRO A 1 98 ? 9.045 -14.135 0.913 1.00 93.31 98 PRO A N 1
ATOM 718 C CA . PRO A 1 98 ? 8.331 -13.003 1.490 1.00 93.31 98 PRO A CA 1
ATOM 719 C C . PRO A 1 98 ? 9.285 -12.069 2.239 1.00 93.31 98 PRO A C 1
ATOM 721 O O . PRO A 1 98 ? 10.050 -12.514 3.102 1.00 93.31 98 PRO A O 1
ATOM 724 N N . ARG A 1 99 ? 9.262 -10.785 1.882 1.00 92.00 99 ARG A N 1
ATOM 725 C CA . ARG A 1 99 ? 10.022 -9.729 2.557 1.00 92.00 99 ARG A CA 1
ATOM 726 C C . ARG A 1 99 ? 9.052 -8.703 3.100 1.00 92.00 99 ARG A C 1
ATOM 728 O O . ARG A 1 99 ? 8.349 -8.070 2.323 1.00 92.00 99 ARG A O 1
ATOM 735 N N . LEU A 1 100 ? 9.026 -8.585 4.423 1.00 89.50 100 LEU A N 1
ATOM 736 C CA . LEU A 1 100 ? 8.300 -7.538 5.120 1.00 89.50 100 LEU A CA 1
ATOM 737 C C . LEU A 1 100 ? 9.186 -6.296 5.206 1.00 89.50 100 LEU A C 1
ATOM 739 O O . LEU A 1 100 ? 10.325 -6.379 5.669 1.00 89.50 100 LEU A O 1
ATOM 743 N N . TYR A 1 101 ? 8.626 -5.166 4.809 1.00 84.62 101 TYR A N 1
ATOM 744 C CA . TYR A 1 101 ? 9.174 -3.845 5.039 1.00 84.62 101 TYR A CA 1
ATOM 745 C C . TYR A 1 101 ? 8.189 -3.116 5.947 1.00 84.62 101 TYR A C 1
ATOM 747 O O . TYR A 1 101 ? 7.014 -2.950 5.615 1.00 84.62 101 TYR A O 1
ATOM 755 N N . THR A 1 102 ? 8.661 -2.772 7.140 1.00 73.56 102 THR A N 1
ATOM 756 C CA . THR A 1 102 ? 7.921 -1.959 8.100 1.00 73.56 102 THR A CA 1
ATOM 757 C C . THR A 1 102 ? 8.565 -0.593 8.128 1.00 73.56 102 THR A C 1
ATOM 759 O O . THR A 1 102 ? 9.705 -0.445 8.565 1.00 73.56 102 THR A O 1
ATOM 762 N N . GLU A 1 103 ? 7.819 0.387 7.676 1.00 67.12 103 GLU A N 1
ATOM 763 C CA . GLU A 1 103 ? 8.126 1.796 7.825 1.00 67.12 103 GLU A CA 1
ATOM 764 C C . GLU A 1 103 ? 6.808 2.460 8.204 1.00 67.12 103 GLU A C 1
ATOM 766 O O . GLU A 1 103 ? 5.752 1.936 7.842 1.00 67.12 103 GLU A O 1
ATOM 771 N N . THR A 1 104 ? 6.847 3.549 8.971 1.00 62.81 104 THR A N 1
ATOM 772 C CA . THR A 1 104 ? 5.670 4.402 9.162 1.00 62.81 104 THR A CA 1
ATOM 773 C C . THR A 1 104 ? 5.488 5.185 7.871 1.00 62.81 104 THR A C 1
ATOM 775 O O . THR A 1 104 ? 6.001 6.287 7.708 1.00 62.81 104 THR A O 1
ATOM 778 N N . VAL A 1 105 ? 4.848 4.532 6.915 1.00 62.94 105 VAL A N 1
ATOM 779 C CA . VAL A 1 105 ? 4.506 5.069 5.612 1.00 62.94 105 VAL A CA 1
ATOM 780 C C . VAL A 1 105 ? 3.208 5.853 5.775 1.00 62.94 105 VAL A C 1
ATOM 782 O O . VAL A 1 105 ? 2.301 5.357 6.451 1.00 62.94 105 VAL A O 1
ATOM 785 N N . PRO A 1 106 ? 3.067 7.040 5.168 1.00 67.62 106 PRO A N 1
ATOM 786 C CA . PRO A 1 106 ? 1.776 7.704 5.131 1.00 67.62 106 PRO A CA 1
ATOM 787 C C . PRO A 1 106 ? 0.780 6.785 4.415 1.00 67.62 106 PRO A C 1
ATOM 789 O O . PRO A 1 106 ? 0.988 6.400 3.266 1.00 67.62 106 PRO A O 1
ATOM 792 N N . CYS A 1 107 ? -0.245 6.346 5.146 1.00 78.56 107 CYS A N 1
ATOM 793 C CA . CYS A 1 107 ? -1.354 5.581 4.602 1.00 78.56 107 CYS A CA 1
ATOM 794 C C . CYS A 1 107 ? -2.683 6.202 4.983 1.00 78.56 107 CYS A C 1
ATOM 796 O O . CYS A 1 107 ? -2.853 6.585 6.141 1.00 78.56 107 CYS A O 1
ATOM 798 N N . PHE A 1 108 ? -3.608 6.264 4.021 1.00 76.75 108 PHE A N 1
ATOM 799 C CA . PHE A 1 108 ? -4.886 6.958 4.158 1.00 76.75 108 PHE A CA 1
ATOM 800 C C . PHE A 1 108 ? -6.076 5.999 4.224 1.00 76.75 108 PHE A C 1
ATOM 802 O O . PHE A 1 108 ? -6.033 4.925 3.608 1.00 76.75 108 PHE A O 1
ATOM 809 N N . PRO A 1 109 ? -7.121 6.349 4.997 1.00 74.75 109 PRO A N 1
ATOM 810 C CA . PRO A 1 109 ? -8.304 5.514 5.139 1.00 74.75 109 PRO A CA 1
ATOM 811 C C . PRO A 1 109 ? -9.213 5.639 3.906 1.00 74.75 109 PRO A C 1
ATOM 813 O O . PRO A 1 109 ? -9.111 6.621 3.170 1.00 74.75 109 PRO A O 1
ATOM 816 N N . PRO A 1 110 ? -10.131 4.676 3.688 1.00 73.38 110 PRO A N 1
ATOM 817 C CA . PRO A 1 110 ? -11.092 4.752 2.592 1.00 73.38 110 PRO A CA 1
ATOM 818 C C . PRO A 1 110 ? -11.883 6.061 2.624 1.00 73.38 110 PRO A C 1
ATOM 820 O O . PRO A 1 110 ? -12.347 6.465 3.684 1.00 73.38 110 PRO A O 1
ATOM 823 N N . GLY A 1 111 ? -12.067 6.652 1.446 1.00 58.75 111 GLY A N 1
ATOM 824 C CA . GLY A 1 111 ? -12.919 7.789 1.104 1.00 58.75 111 GLY A CA 1
ATOM 825 C C . GLY A 1 111 ? -12.356 9.178 1.429 1.00 58.75 111 GLY A C 1
ATOM 826 O O . GLY A 1 111 ? -13.077 10.154 1.235 1.00 58.75 111 GLY A O 1
ATOM 827 N N . GLY A 1 112 ? -11.147 9.296 1.990 1.00 58.12 112 GLY A N 1
ATOM 828 C CA . GLY A 1 112 ? -10.526 10.610 2.169 1.00 58.12 112 GLY A CA 1
ATOM 829 C C . GLY A 1 112 ? -10.368 11.268 0.796 1.00 58.12 112 GLY A C 1
ATOM 830 O O . GLY A 1 112 ? -9.581 10.786 -0.017 1.00 58.12 112 GLY A O 1
ATOM 831 N N . GLU A 1 113 ? -11.163 12.301 0.492 1.00 49.09 113 GLU A N 1
ATOM 832 C CA . GLU A 1 113 ? -11.124 12.947 -0.824 1.00 49.09 113 GLU A CA 1
ATOM 833 C C . GLU A 1 113 ? -9.773 13.640 -1.051 1.00 49.09 113 GLU A C 1
ATOM 835 O O . GLU A 1 113 ? -9.311 14.448 -0.242 1.00 49.09 113 GLU A O 1
ATOM 840 N N . LEU A 1 114 ? -9.158 13.367 -2.206 1.00 50.06 114 LEU A N 1
ATOM 841 C CA . LEU A 1 114 ? -7.986 14.085 -2.700 1.00 50.06 114 LEU A CA 1
ATOM 842 C C . LEU A 1 114 ? -8.414 15.417 -3.326 1.00 50.06 114 LEU A C 1
ATOM 844 O O . LEU A 1 114 ? -8.489 15.574 -4.547 1.00 50.06 114 LEU A O 1
ATOM 848 N N . ALA A 1 115 ? -8.705 16.408 -2.491 1.00 35.69 115 ALA A N 1
ATOM 849 C CA . ALA A 1 115 ? -8.967 17.756 -2.975 1.00 35.69 115 ALA A CA 1
ATOM 850 C C . ALA A 1 115 ? -7.653 18.434 -3.416 1.00 35.69 115 ALA A C 1
ATOM 852 O O . ALA A 1 115 ? -6.979 19.084 -2.627 1.00 35.69 115 ALA A O 1
ATOM 853 N N . GLY A 1 116 ? -7.297 18.270 -4.694 1.00 40.16 116 GLY A N 1
ATOM 854 C CA . GLY A 1 116 ? -6.434 19.168 -5.473 1.00 40.16 116 GLY A CA 1
ATOM 855 C C . GLY A 1 116 ? -5.221 19.801 -4.770 1.00 40.16 116 GLY A C 1
ATOM 856 O O . GLY A 1 116 ? -5.254 20.985 -4.449 1.00 40.16 116 GLY A O 1
ATOM 857 N N . GLY A 1 117 ? -4.099 19.076 -4.708 1.00 36.88 117 GLY A N 1
ATOM 858 C CA . GLY A 1 117 ? -2.753 19.664 -4.618 1.00 36.88 117 GLY A CA 1
ATOM 859 C C . GLY A 1 117 ? -2.006 19.475 -3.290 1.00 36.88 117 GLY A C 1
ATOM 860 O O . GLY A 1 117 ? -2.533 19.719 -2.214 1.00 36.88 117 GLY A O 1
ATOM 861 N N . THR A 1 118 ? -0.722 19.114 -3.419 1.00 37.59 118 THR A N 1
ATOM 862 C CA . THR A 1 118 ? 0.301 18.869 -2.376 1.00 37.59 118 THR A CA 1
ATOM 863 C C . THR A 1 118 ? 0.060 17.674 -1.452 1.00 37.59 118 THR A C 1
ATOM 865 O O . THR A 1 118 ? -0.267 17.840 -0.286 1.00 37.59 118 THR A O 1
ATOM 868 N N . GLY A 1 119 ? 0.344 16.476 -1.968 1.00 37.56 119 GLY A N 1
ATOM 869 C CA . GLY A 1 119 ? 0.528 15.272 -1.158 1.00 37.56 119 GLY A CA 1
ATOM 870 C C . GLY A 1 119 ? -0.776 14.573 -0.746 1.00 37.56 119 GLY A C 1
ATOM 871 O O . GLY A 1 119 ? -1.819 15.216 -0.610 1.00 37.56 119 GLY A O 1
ATOM 872 N N . PRO A 1 120 ? -0.752 13.248 -0.576 1.00 35.06 120 PRO A N 1
ATOM 873 C CA . PRO A 1 120 ? -1.894 12.503 -0.062 1.00 35.06 120 PRO A CA 1
ATOM 874 C C . PRO A 1 120 ? -2.304 12.933 1.349 1.00 35.06 120 PRO A C 1
ATOM 876 O O . PRO A 1 120 ? -1.481 13.244 2.206 1.00 35.06 120 PRO A O 1
ATOM 879 N N . GLY A 1 121 ? -3.618 12.978 1.568 1.00 39.94 121 GLY A N 1
ATOM 880 C CA . GLY A 1 121 ? -4.239 13.317 2.848 1.00 39.94 121 GLY A CA 1
ATOM 881 C C . GLY A 1 121 ? -4.651 14.770 3.039 1.00 39.94 121 GLY A C 1
ATOM 882 O O . GLY A 1 121 ? -5.298 15.076 4.040 1.00 39.94 121 GLY A O 1
ATOM 883 N N . GLY A 1 122 ? -4.291 15.678 2.128 1.00 43.88 122 GLY A N 1
ATOM 884 C CA . GLY A 1 122 ? -4.453 17.108 2.392 1.00 43.88 122 GLY A CA 1
ATOM 885 C C . GLY A 1 122 ? -3.859 17.505 3.756 1.00 43.88 122 GLY A C 1
ATOM 886 O O . GLY A 1 122 ? -3.187 16.734 4.443 1.00 43.88 122 GLY A O 1
ATOM 887 N N . ASN A 1 123 ? -4.112 18.726 4.205 1.00 44.56 123 ASN A N 1
ATOM 888 C CA . ASN A 1 123 ? -3.831 19.053 5.599 1.00 44.56 123 ASN A CA 1
ATOM 889 C C . ASN A 1 123 ? -4.995 18.532 6.451 1.00 44.56 123 ASN A C 1
ATOM 891 O O . ASN A 1 123 ? -6.037 19.176 6.494 1.00 44.56 123 ASN A O 1
ATOM 895 N N . GLY A 1 124 ? -4.828 17.386 7.121 1.00 55.28 124 GLY A N 1
ATOM 896 C CA . GLY A 1 124 ? -5.752 16.953 8.177 1.00 55.28 124 GLY A CA 1
ATOM 897 C C . GLY A 1 124 ? -6.289 15.523 8.107 1.00 55.28 124 GLY A C 1
ATOM 898 O O . GLY A 1 124 ? -6.926 15.114 9.075 1.00 55.28 124 GLY A O 1
ATOM 899 N N . VAL A 1 125 ? -6.033 14.737 7.051 1.00 62.84 125 VAL A N 1
ATOM 900 C CA . VAL A 1 125 ? -6.445 13.320 7.058 1.00 62.84 125 VAL A CA 1
ATOM 901 C C . VAL A 1 125 ? -5.513 12.502 7.970 1.00 62.84 125 VAL A C 1
ATOM 903 O O . VAL A 1 125 ? -4.294 12.531 7.781 1.00 62.84 125 VAL A O 1
ATOM 906 N N . PRO A 1 126 ? -6.052 11.741 8.945 1.00 71.56 126 PRO A N 1
ATOM 907 C CA . PRO A 1 126 ? -5.262 10.870 9.809 1.00 71.56 126 PRO A CA 1
ATOM 908 C C . PRO A 1 126 ? -4.489 9.806 9.027 1.00 71.56 126 PRO A C 1
ATOM 910 O O . PRO A 1 126 ? -5.070 8.976 8.321 1.00 71.56 126 PRO A O 1
ATOM 913 N N . THR A 1 127 ? -3.172 9.785 9.211 1.00 77.00 127 THR A N 1
ATOM 914 C CA . THR A 1 127 ? -2.316 8.713 8.706 1.00 77.00 127 THR A CA 1
ATOM 915 C C . THR A 1 127 ? -2.462 7.455 9.562 1.00 77.00 127 THR A C 1
ATOM 917 O O . THR A 1 127 ? -2.802 7.519 10.743 1.00 77.00 127 THR A O 1
ATOM 920 N N . ALA A 1 128 ? -2.229 6.287 8.964 1.00 82.50 128 ALA A N 1
ATOM 921 C CA . ALA A 1 128 ? -2.239 5.020 9.689 1.00 82.50 128 ALA A CA 1
ATOM 922 C C . ALA A 1 128 ? -1.179 4.992 10.802 1.00 82.50 128 ALA A C 1
ATOM 924 O O . ALA A 1 128 ? -0.011 5.302 10.571 1.00 82.50 128 ALA A O 1
ATOM 925 N N . ASP A 1 129 ? -1.560 4.507 11.985 1.00 86.31 129 ASP A N 1
ATOM 926 C CA . ASP A 1 129 ? -0.639 4.300 13.110 1.00 86.31 129 ASP A CA 1
ATOM 927 C C . ASP A 1 129 ? 0.466 3.299 12.774 1.00 86.31 129 ASP A C 1
ATOM 929 O O . ASP A 1 129 ? 1.580 3.358 13.305 1.00 86.31 129 ASP A O 1
ATOM 933 N N . ARG A 1 130 ? 0.136 2.309 11.936 1.00 88.31 130 ARG A N 1
ATOM 934 C CA . ARG A 1 130 ? 1.078 1.287 11.484 1.00 88.31 130 ARG A CA 1
ATOM 935 C C . ARG A 1 130 ? 0.815 0.902 10.043 1.00 88.31 130 ARG A C 1
ATOM 937 O O . ARG A 1 130 ? -0.311 0.589 9.659 1.00 88.31 130 ARG A O 1
ATOM 944 N N . THR A 1 131 ? 1.902 0.787 9.299 1.00 86.62 131 THR A N 1
ATOM 945 C CA . THR A 1 131 ? 1.912 0.297 7.926 1.00 86.62 131 THR A CA 1
ATOM 946 C C . THR A 1 131 ? 2.944 -0.802 7.753 1.00 86.62 131 THR A C 1
ATOM 948 O O . THR A 1 131 ? 3.995 -0.821 8.398 1.00 86.62 131 THR A O 1
ATOM 951 N N . GLY A 1 132 ? 2.644 -1.742 6.868 1.00 88.12 132 GLY A N 1
ATOM 952 C CA . GLY A 1 132 ? 3.586 -2.776 6.472 1.00 88.12 132 GLY A CA 1
ATOM 953 C C . GLY A 1 132 ? 3.335 -3.203 5.042 1.00 88.12 132 GLY A C 1
ATOM 954 O O . GLY A 1 132 ? 2.185 -3.341 4.628 1.00 88.12 132 GLY A O 1
ATOM 955 N N . VAL A 1 133 ? 4.413 -3.443 4.302 1.00 88.62 133 VAL A N 1
ATOM 956 C CA . VAL A 1 133 ? 4.336 -4.007 2.957 1.00 88.62 133 VAL A CA 1
ATOM 957 C C . VAL A 1 133 ? 5.094 -5.324 2.887 1.00 88.62 133 VAL A C 1
ATOM 959 O O . VAL A 1 133 ? 6.227 -5.438 3.355 1.00 88.62 133 VAL A O 1
ATOM 962 N N . VAL A 1 134 ? 4.464 -6.344 2.311 1.00 91.62 134 VAL A N 1
ATOM 963 C CA . VAL A 1 134 ? 5.097 -7.635 2.039 1.00 91.62 134 VAL A CA 1
ATOM 964 C C . VAL A 1 134 ? 5.216 -7.823 0.541 1.00 91.62 134 VAL A C 1
ATOM 966 O O . VAL A 1 134 ? 4.199 -7.925 -0.134 1.00 91.62 134 VAL A O 1
ATOM 969 N N . PHE A 1 135 ? 6.441 -7.950 0.034 1.00 91.38 135 PHE A N 1
ATOM 970 C CA . PHE A 1 135 ? 6.692 -8.326 -1.358 1.00 91.38 135 PHE A CA 1
ATOM 971 C C . PHE A 1 135 ? 7.017 -9.816 -1.474 1.00 91.38 135 PHE A C 1
ATOM 973 O O . PHE A 1 135 ? 7.839 -10.357 -0.722 1.00 91.38 135 PHE A O 1
ATOM 980 N N . TYR A 1 136 ? 6.395 -10.478 -2.448 1.00 93.44 136 TYR A N 1
ATOM 981 C CA . TYR A 1 136 ? 6.696 -11.851 -2.836 1.00 93.44 136 TYR A CA 1
ATOM 982 C C . TYR A 1 136 ? 6.383 -12.076 -4.317 1.00 93.44 136 TYR A C 1
ATOM 984 O O . TYR A 1 136 ? 5.221 -12.076 -4.720 1.00 93.44 136 TYR A O 1
ATOM 992 N N . ARG A 1 137 ? 7.418 -12.344 -5.124 1.00 93.81 137 ARG A N 1
ATOM 993 C CA . ARG A 1 137 ? 7.296 -12.544 -6.578 1.00 93.81 137 ARG A CA 1
ATOM 994 C C . ARG A 1 137 ? 6.497 -11.394 -7.214 1.00 93.81 137 ARG A C 1
ATOM 996 O O . ARG A 1 137 ? 6.801 -10.235 -6.974 1.00 93.81 137 ARG A O 1
ATOM 1003 N N . SER A 1 138 ? 5.468 -11.710 -7.992 1.00 93.06 138 SER A N 1
ATOM 1004 C CA . SER A 1 138 ? 4.604 -10.752 -8.678 1.00 93.06 138 SER A CA 1
ATOM 1005 C C . SER A 1 138 ? 3.463 -10.216 -7.806 1.00 93.06 138 SER A C 1
ATOM 1007 O O . SER A 1 138 ? 2.430 -9.814 -8.344 1.00 93.06 138 SER A O 1
ATOM 1009 N N . THR A 1 139 ? 3.607 -10.259 -6.478 1.00 93.50 139 THR A N 1
ATOM 1010 C CA . THR A 1 139 ? 2.573 -9.854 -5.524 1.00 93.50 139 THR A CA 1
ATOM 1011 C C . THR A 1 139 ? 3.148 -8.969 -4.426 1.00 93.50 139 THR A C 1
ATOM 1013 O O . THR A 1 139 ? 4.232 -9.239 -3.900 1.00 93.50 139 THR A O 1
ATOM 1016 N N . ALA A 1 140 ? 2.389 -7.942 -4.047 1.00 91.44 140 ALA A N 1
ATOM 1017 C CA . ALA A 1 140 ? 2.629 -7.169 -2.836 1.00 91.44 140 ALA A CA 1
ATOM 1018 C C . ALA A 1 140 ? 1.354 -7.062 -2.000 1.00 91.44 140 ALA A C 1
ATOM 1020 O O . ALA A 1 140 ? 0.255 -6.971 -2.545 1.00 91.44 140 ALA A O 1
ATOM 1021 N N . LEU A 1 141 ? 1.513 -7.068 -0.680 1.00 92.12 141 LEU A N 1
ATOM 1022 C CA . LEU A 1 141 ? 0.441 -6.811 0.275 1.00 92.12 141 LEU A CA 1
ATOM 1023 C C . LEU A 1 141 ? 0.788 -5.562 1.066 1.00 92.12 141 LEU A C 1
ATOM 1025 O O . LEU A 1 141 ? 1.756 -5.590 1.821 1.00 92.12 141 LEU A O 1
ATOM 1029 N N . LEU A 1 142 ? 0.001 -4.504 0.915 1.00 89.88 142 LEU A N 1
ATOM 1030 C CA . LEU A 1 142 ? 0.061 -3.329 1.780 1.00 89.88 142 LEU A CA 1
ATOM 1031 C C . LEU A 1 142 ? -0.981 -3.502 2.879 1.00 89.88 142 LEU A C 1
ATOM 1033 O O . LEU A 1 142 ? -2.142 -3.782 2.597 1.00 89.88 142 LEU A O 1
ATOM 1037 N N . THR A 1 143 ? -0.567 -3.347 4.129 1.00 91.00 143 THR A N 1
ATOM 1038 C CA . THR A 1 143 ? -1.460 -3.326 5.286 1.00 91.00 143 THR A CA 1
ATOM 1039 C C . THR A 1 143 ? -1.350 -1.979 5.970 1.00 91.00 143 THR A C 1
ATOM 1041 O O . THR A 1 143 ? -0.244 -1.567 6.320 1.00 91.00 143 THR A O 1
ATOM 1044 N N . CYS A 1 144 ? -2.492 -1.343 6.205 1.00 88.50 144 CYS A N 1
ATOM 1045 C CA . CYS A 1 144 ? -2.608 -0.109 6.968 1.00 88.50 144 CYS A CA 1
ATOM 1046 C C . CYS A 1 144 ? -3.524 -0.331 8.161 1.00 88.50 144 CYS A C 1
ATOM 1048 O O . CYS A 1 144 ? -4.564 -0.982 8.043 1.00 88.50 144 CYS A O 1
ATOM 1050 N N . PHE A 1 145 ? -3.117 0.178 9.315 1.00 90.06 145 PHE A N 1
ATOM 1051 C CA . PHE A 1 145 ? -3.810 -0.018 10.575 1.00 90.06 145 PHE A CA 1
ATOM 1052 C C . PHE A 1 145 ? -3.980 1.313 11.301 1.00 90.06 145 PHE A C 1
ATOM 1054 O O . PHE A 1 145 ? -2.986 1.994 11.552 1.00 90.06 145 PHE A O 1
ATOM 1061 N N . TRP A 1 146 ? -5.215 1.595 11.709 1.00 89.38 146 TRP A N 1
ATOM 1062 C CA . TRP A 1 146 ? -5.576 2.664 12.631 1.00 89.38 146 TRP A CA 1
ATOM 1063 C C . TRP A 1 146 ? -6.108 2.055 13.929 1.00 89.38 146 TRP A C 1
ATOM 1065 O O . TRP A 1 146 ? -6.980 1.176 13.914 1.00 89.38 146 TRP A O 1
ATOM 1075 N N . ALA A 1 147 ? -5.551 2.503 15.048 1.00 90.81 147 ALA A N 1
ATOM 1076 C CA . ALA A 1 147 ? -5.979 2.153 16.392 1.00 90.81 147 ALA A CA 1
ATOM 1077 C C . ALA A 1 147 ? -7.369 2.722 16.689 1.00 90.81 147 ALA A C 1
ATOM 1079 O O . ALA A 1 147 ? -8.170 2.012 17.287 1.00 90.81 147 ALA A O 1
ATOM 1080 N N . ASP A 1 148 ? -7.650 3.928 16.198 1.00 87.75 148 ASP A N 1
ATOM 1081 C CA . ASP A 1 148 ? -8.969 4.552 16.224 1.00 87.75 148 ASP A CA 1
ATOM 1082 C C . ASP A 1 148 ? -9.434 4.771 14.780 1.00 87.75 148 ASP A C 1
ATOM 1084 O O . ASP A 1 148 ? -8.740 5.411 13.993 1.00 87.75 148 ASP A O 1
ATOM 1088 N N . ASP A 1 149 ? -10.572 4.183 14.414 1.00 85.94 149 ASP A N 1
ATOM 1089 C CA . ASP A 1 149 ? -11.134 4.197 13.068 1.00 85.94 149 ASP A CA 1
ATOM 1090 C C . ASP A 1 149 ? -11.510 5.632 12.686 1.00 85.94 149 ASP A C 1
ATOM 1092 O O . ASP A 1 149 ? -12.499 6.172 13.192 1.00 85.94 149 ASP A O 1
ATOM 1096 N N . PRO A 1 150 ? -10.736 6.275 11.799 1.00 76.69 150 PRO A N 1
ATOM 1097 C CA . PRO A 1 150 ? -10.909 7.692 11.544 1.00 76.69 150 PRO A CA 1
ATOM 1098 C C . PRO A 1 150 ? -12.224 7.966 10.818 1.00 76.69 150 PRO A C 1
ATOM 1100 O O . PRO A 1 150 ? -12.732 9.073 10.910 1.00 76.69 150 PRO A O 1
ATOM 1103 N N . THR A 1 151 ? -12.824 6.969 10.156 1.00 75.56 151 THR A N 1
ATOM 1104 C CA . THR A 1 151 ? -14.080 7.169 9.427 1.00 75.56 151 THR A CA 1
ATOM 1105 C C . THR A 1 151 ? -15.325 7.024 10.306 1.00 75.56 151 THR A C 1
ATOM 1107 O O . THR A 1 151 ? -16.436 7.159 9.788 1.00 75.56 151 THR A O 1
ATOM 1110 N N . ASP A 1 152 ? -15.170 6.681 11.588 1.00 75.88 152 ASP A N 1
ATOM 1111 C CA . ASP A 1 152 ? -16.279 6.644 12.550 1.00 75.88 152 ASP A CA 1
ATOM 1112 C C . ASP A 1 152 ? -16.626 8.057 13.070 1.00 75.88 152 ASP A C 1
ATOM 1114 O O . ASP A 1 152 ? -17.700 8.256 13.644 1.00 75.88 152 ASP A O 1
ATOM 1118 N N . ASP A 1 153 ? -15.757 9.052 12.846 1.00 66.31 153 ASP A N 1
ATOM 1119 C CA . ASP A 1 153 ? -16.025 10.457 13.162 1.00 66.31 153 ASP A CA 1
ATOM 1120 C C . ASP A 1 153 ? -16.823 11.122 12.019 1.00 66.31 153 ASP A C 1
ATOM 1122 O O . ASP A 1 153 ? -16.335 11.191 10.892 1.00 66.31 153 ASP A O 1
ATOM 1126 N N . PRO A 1 154 ? -18.040 11.650 12.253 1.00 55.16 154 PRO A N 1
ATOM 1127 C CA . PRO A 1 154 ? -18.790 12.371 11.224 1.00 55.16 154 PRO A CA 1
ATOM 1128 C C . PRO A 1 154 ? -18.063 13.613 10.676 1.00 55.16 154 PRO A C 1
ATOM 1130 O O . PRO A 1 154 ? -18.369 14.023 9.559 1.00 55.16 154 PRO A O 1
ATOM 1133 N N . GLY A 1 155 ? -17.099 14.189 11.408 1.00 56.69 155 GLY A N 1
ATOM 1134 C CA . GLY A 1 155 ? -16.245 15.283 10.928 1.00 56.69 155 GLY A CA 1
ATOM 1135 C C . GLY A 1 155 ? -15.133 14.848 9.963 1.00 56.69 155 GLY A C 1
ATOM 1136 O O . GLY A 1 155 ? -14.514 15.699 9.332 1.00 56.69 155 GLY A O 1
ATOM 1137 N N . TYR A 1 156 ? -14.895 13.541 9.812 1.00 58.44 156 TYR A N 1
ATOM 1138 C CA . TYR A 1 156 ? -13.836 12.972 8.969 1.00 58.44 156 TYR A CA 1
ATOM 1139 C C . TYR A 1 156 ? -14.001 13.271 7.474 1.00 58.44 156 TYR A C 1
ATOM 1141 O O . TYR A 1 156 ? -13.020 13.483 6.767 1.00 58.44 156 TYR A O 1
ATOM 1149 N N . TRP A 1 157 ? -15.242 13.298 6.987 1.00 52.88 157 TRP A N 1
ATOM 1150 C CA . TRP A 1 157 ? -15.551 13.514 5.568 1.00 52.88 157 TRP A CA 1
ATOM 1151 C C . TRP A 1 157 ? -15.646 14.992 5.188 1.00 52.88 157 TRP A C 1
ATOM 1153 O O . TRP A 1 157 ? -15.736 15.328 4.011 1.00 52.88 157 TRP A O 1
ATOM 1163 N N . ASP A 1 158 ? -15.651 15.879 6.179 1.00 49.06 158 ASP A N 1
ATOM 1164 C CA . ASP A 1 158 ? -15.956 17.291 6.006 1.00 49.06 158 ASP A CA 1
ATOM 1165 C C . ASP A 1 158 ? -14.649 18.098 5.916 1.00 49.06 158 ASP A C 1
ATOM 1167 O O . ASP A 1 158 ? -14.383 19.008 6.697 1.00 49.06 158 ASP A O 1
ATOM 1171 N N . ALA A 1 159 ? -13.806 17.786 4.924 1.00 48.19 159 ALA A N 1
ATOM 1172 C CA . ALA A 1 159 ? -12.636 18.609 4.587 1.00 48.19 159 ALA A CA 1
ATOM 1173 C C . ALA A 1 159 ? -13.031 20.029 4.104 1.00 48.19 159 ALA A C 1
ATOM 1175 O O . ALA A 1 159 ? -12.181 20.909 3.971 1.00 48.19 159 ALA A O 1
ATOM 1176 N N . SER A 1 160 ? -14.330 20.275 3.889 1.00 42.44 160 SER A N 1
ATOM 1177 C CA . SER A 1 160 ? -14.944 21.598 3.716 1.00 42.44 160 SER A CA 1
ATOM 1178 C C . SER A 1 160 ? -15.224 22.354 5.021 1.00 42.44 160 SER A C 1
ATOM 1180 O O . SER A 1 160 ? -15.537 23.544 4.971 1.00 42.44 160 SER A O 1
ATOM 1182 N N . ALA A 1 161 ? -15.126 21.708 6.186 1.00 36.75 161 ALA A N 1
ATOM 1183 C CA . ALA A 1 161 ? -15.469 22.289 7.481 1.00 36.75 161 ALA A CA 1
ATOM 1184 C C . ALA A 1 161 ? -14.221 22.727 8.266 1.00 36.75 161 ALA A C 1
ATOM 1186 O O . ALA A 1 161 ? -13.973 22.290 9.386 1.00 36.75 161 ALA A O 1
ATOM 1187 N N . THR A 1 162 ? -13.437 23.647 7.705 1.00 35.09 162 THR A N 1
ATOM 1188 C CA . THR A 1 162 ? -12.629 24.570 8.521 1.00 35.09 162 THR A CA 1
ATOM 1189 C C . THR A 1 162 ? -12.876 25.996 8.001 1.00 35.09 162 THR A C 1
ATOM 1191 O O . THR A 1 162 ? -12.837 26.178 6.785 1.00 35.09 162 THR A O 1
ATOM 1194 N N . PRO A 1 163 ? -13.221 26.974 8.867 1.00 43.06 163 PRO A N 1
ATOM 1195 C CA . PRO A 1 163 ? -13.617 28.334 8.472 1.00 43.06 163 PRO A CA 1
ATOM 1196 C C . PRO A 1 163 ? -12.518 29.161 7.793 1.00 43.06 163 PRO A C 1
ATOM 1198 O O . PRO A 1 163 ? -11.321 28.908 8.060 1.00 43.06 163 PRO A O 1
#

Secondary structure (DSSP, 8-state):
-HHHHHHHHHHHHHHHHHHHH---------EEEETTTEEEE-TTSTTS-SSPEEES-EEEEEETTEEEEEEEEE---SEE-GGGS-TTS--EE--SS-EEE-----EE-TT----SSSSTTTTTPPPPSEEEEEEETTEEEEEEEESS-GGGSTTTT-TT---

Sequence (163 aa):
MRRTIRAAATIILTAGLVLAGATAAFADHDAGIEGTDHCEYGGTLVGGPSTTLYTDLWTTKRVKGTLTVVCTFTGIPSLVPADQMGGWKPDWYAPTKPRLYTETVPCFPPGGELAGGTGPGGNGVPTADRTGVVFYRSTALLTCFWADDPTDDPGYWDASATP

Radius of gyration: 20.72 Å; chains: 1; bounding box: 40×66×45 Å

pLDDT: mean 71.65, std 18.67, range [33.88, 94.38]

Organism: NCBI:txid2173173

Foldseek 3Di:
DVVVVVVVVVVVVVVVCVVVVPPPPPQQAFWEAAAQAKTWHGLVDPPDANDIFIDRDKDWDDDPQKIKIKGKTFQADQWDACVRRPVPDHIDGFDQDKDKDWDQTFYAYYRQHPDDDDYPPPPPTDGAPTWMWITHGRMIMIMGIHPGNLVVDPCNNPPVPDD